Protein AF-A0A820RUT9-F1 (afdb_monomer_lite)

Sequence (73 aa):
MLITIGQAIVLVMTGTNGNPAEIGIGICLLIIIQLSVAGFTILLFDELIEKGYALGYGKILFSAITVCETTLW

pLDDT: mean 72.89, std 8.56, range [53.16, 85.38]

Structure (mmCIF, N/CA/C/O backbone):
data_AF-A0A820RUT9-F1
#
_entry.id   AF-A0A820RUT9-F1
#
loop_
_atom_site.group_PDB
_atom_site.id
_atom_site.type_symbol
_atom_site.label_atom_id
_atom_site.label_alt_id
_atom_site.label_comp_id
_atom_site.label_asym_id
_atom_site.label_entity_id
_atom_site.label_seq_id
_atom_site.pdbx_PDB_ins_code
_atom_site.Cartn_x
_atom_site.Cartn_y
_atom_site.Cartn_z
_atom_site.occupancy
_atom_site.B_iso_or_equiv
_atom_site.auth_seq_id
_atom_site.auth_comp_id
_atom_site.auth_asym_id
_atom_site.auth_atom_id
_atom_site.pdbx_PDB_model_num
ATOM 1 N N . MET A 1 1 ? -8.081 6.233 -3.810 1.00 66.50 1 MET A N 1
ATOM 2 C CA . MET A 1 1 ? -7.750 5.686 -5.148 1.00 66.50 1 MET A CA 1
ATOM 3 C C . MET A 1 1 ? -6.626 6.431 -5.862 1.00 66.50 1 MET A C 1
ATOM 5 O O . MET A 1 1 ? -5.687 5.769 -6.269 1.00 66.50 1 MET A O 1
ATOM 9 N N . LEU A 1 2 ? -6.654 7.765 -6.009 1.00 73.69 2 LEU A N 1
ATOM 10 C CA . LEU A 1 2 ? -5.576 8.478 -6.727 1.00 73.69 2 LEU A CA 1
ATOM 11 C C . LEU A 1 2 ? -4.189 8.277 -6.081 1.00 73.69 2 LEU A C 1
ATOM 13 O O . LEU A 1 2 ? -3.222 7.986 -6.776 1.00 73.69 2 LEU A O 1
ATOM 17 N N . ILE A 1 3 ? -4.111 8.353 -4.746 1.00 78.88 3 ILE A N 1
ATOM 18 C CA . ILE A 1 3 ? -2.868 8.117 -3.989 1.00 78.88 3 ILE A CA 1
ATOM 19 C C . ILE A 1 3 ? -2.395 6.661 -4.126 1.00 78.88 3 ILE A C 1
ATOM 21 O O . ILE A 1 3 ? -1.207 6.427 -4.305 1.00 78.88 3 ILE A O 1
ATOM 25 N N . THR A 1 4 ? -3.306 5.682 -4.084 1.00 77.25 4 THR A N 1
ATOM 26 C CA . THR A 1 4 ? -2.966 4.257 -4.233 1.00 77.25 4 THR A CA 1
ATOM 27 C C . THR A 1 4 ? -2.447 3.932 -5.631 1.00 77.25 4 THR A C 1
ATOM 29 O O .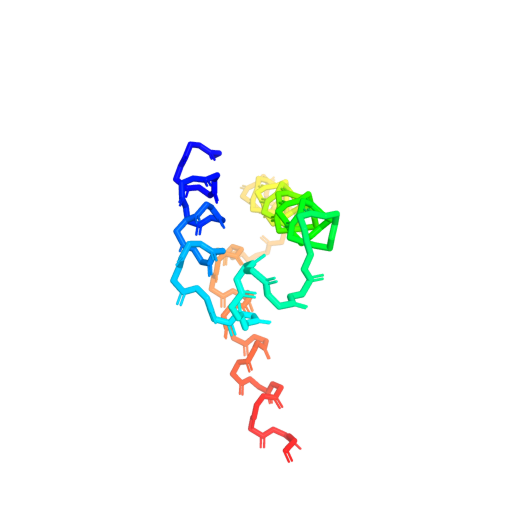 THR A 1 4 ? -1.472 3.201 -5.760 1.00 77.25 4 THR A O 1
ATOM 32 N N . ILE A 1 5 ? -3.034 4.530 -6.671 1.00 77.06 5 ILE A N 1
ATOM 33 C CA . ILE A 1 5 ? -2.552 4.396 -8.052 1.00 77.06 5 ILE A CA 1
ATOM 34 C C . ILE A 1 5 ? -1.189 5.085 -8.211 1.00 77.06 5 ILE A C 1
ATOM 36 O O . ILE A 1 5 ? -0.270 4.498 -8.776 1.00 77.06 5 ILE A O 1
ATOM 40 N N . GLY A 1 6 ? -1.019 6.293 -7.661 1.00 81.94 6 GLY A N 1
ATOM 41 C CA . GLY A 1 6 ? 0.265 6.999 -7.670 1.00 81.94 6 GLY A CA 1
ATOM 42 C C . GLY A 1 6 ? 1.376 6.214 -6.966 1.00 81.94 6 GLY A C 1
ATOM 43 O O . GLY A 1 6 ? 2.472 6.091 -7.502 1.00 81.94 6 GLY A O 1
ATOM 44 N N . GLN A 1 7 ? 1.079 5.612 -5.812 1.00 76.69 7 GLN A N 1
ATOM 45 C CA . GLN A 1 7 ? 2.010 4.740 -5.090 1.00 76.69 7 GLN A CA 1
ATOM 46 C C . GLN A 1 7 ? 2.351 3.473 -5.880 1.00 76.69 7 GLN A C 1
ATOM 48 O O . GLN A 1 7 ? 3.521 3.112 -5.943 1.00 76.69 7 GLN A O 1
ATOM 53 N N . ALA A 1 8 ? 1.377 2.835 -6.535 1.00 72.25 8 ALA A N 1
ATOM 54 C CA . ALA A 1 8 ? 1.628 1.660 -7.371 1.00 72.25 8 ALA A CA 1
ATOM 55 C C . ALA A 1 8 ? 2.556 1.976 -8.559 1.00 72.25 8 ALA A C 1
ATOM 57 O O . ALA A 1 8 ? 3.466 1.201 -8.852 1.00 72.25 8 ALA A O 1
ATOM 58 N N . ILE A 1 9 ? 2.373 3.133 -9.206 1.00 75.19 9 ILE A N 1
ATOM 59 C CA . ILE A 1 9 ? 3.244 3.594 -10.297 1.00 75.19 9 ILE A CA 1
ATOM 60 C C . ILE A 1 9 ? 4.657 3.868 -9.773 1.00 75.19 9 ILE A C 1
ATOM 62 O O . ILE A 1 9 ? 5.628 3.405 -10.367 1.00 75.19 9 ILE A O 1
ATOM 66 N N . VAL A 1 10 ? 4.785 4.573 -8.643 1.00 81.12 10 VAL A N 1
ATOM 67 C CA . VAL A 1 10 ? 6.090 4.877 -8.037 1.00 81.12 10 VAL A CA 1
ATOM 68 C C . VAL A 1 10 ? 6.816 3.597 -7.618 1.00 81.12 10 VAL A C 1
ATOM 70 O O . VAL A 1 10 ? 7.975 3.439 -7.973 1.00 81.12 10 VAL A O 1
ATOM 73 N N . LEU A 1 11 ? 6.148 2.642 -6.962 1.00 75.25 11 LEU A N 1
ATOM 74 C CA . LEU A 1 11 ? 6.739 1.356 -6.556 1.00 75.25 11 LEU A CA 1
ATOM 75 C C . LEU A 1 11 ? 7.333 0.576 -7.735 1.00 75.25 11 LEU A C 1
ATOM 77 O O . LEU A 1 11 ? 8.401 -0.032 -7.609 1.00 75.25 11 LEU A O 1
ATOM 81 N N . VAL A 1 12 ? 6.659 0.626 -8.882 1.00 72.69 12 VAL A N 1
ATOM 82 C CA . VAL A 1 12 ? 7.108 -0.011 -10.122 1.00 72.69 12 VAL A CA 1
ATOM 83 C C . VAL A 1 12 ? 8.255 0.767 -10.765 1.00 72.69 12 VAL A C 1
ATOM 85 O O . VAL A 1 12 ? 9.249 0.165 -11.164 1.00 72.69 12 VAL A O 1
ATOM 88 N N . MET A 1 13 ? 8.174 2.100 -10.809 1.00 69.06 13 MET A N 1
ATOM 89 C CA . MET A 1 13 ? 9.242 2.952 -11.345 1.00 69.06 13 MET A CA 1
ATOM 90 C C . MET A 1 13 ? 10.523 2.909 -10.504 1.00 69.06 13 MET A C 1
ATOM 92 O O . MET A 1 13 ? 11.615 2.966 -11.059 1.00 69.06 13 MET A O 1
ATOM 96 N N . THR A 1 14 ? 10.410 2.781 -9.181 1.00 73.56 14 THR A N 1
ATOM 97 C CA . THR A 1 14 ? 11.549 2.646 -8.261 1.00 73.56 14 THR A CA 1
ATOM 98 C C . THR A 1 14 ? 12.244 1.286 -8.403 1.00 73.56 14 THR A C 1
ATOM 100 O O . THR A 1 14 ? 13.308 1.086 -7.827 1.00 73.56 14 THR A O 1
ATOM 103 N N . GLY A 1 15 ? 11.689 0.348 -9.181 1.00 64.62 15 GLY A N 1
ATOM 104 C CA . GLY A 1 15 ? 12.330 -0.942 -9.437 1.00 64.62 15 GLY A CA 1
ATOM 105 C C . GLY A 1 15 ? 12.430 -1.813 -8.185 1.00 64.62 15 GLY A C 1
ATOM 106 O O . GLY A 1 15 ? 13.286 -2.686 -8.106 1.00 64.62 15 GLY A O 1
ATOM 107 N N . THR A 1 16 ? 11.555 -1.596 -7.197 1.00 62.56 16 THR A N 1
ATOM 108 C CA . THR A 1 16 ? 11.524 -2.384 -5.948 1.00 62.56 16 THR A CA 1
ATOM 109 C C . THR A 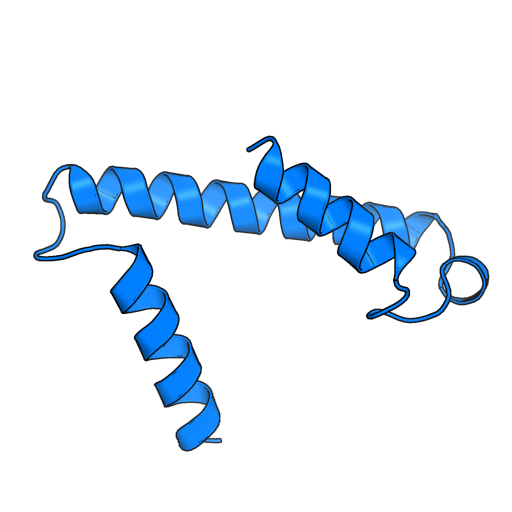1 16 ? 11.239 -3.866 -6.194 1.00 62.56 16 THR A C 1
ATOM 111 O O . THR A 1 16 ? 11.664 -4.712 -5.417 1.00 62.56 16 THR A O 1
ATOM 114 N N . ASN A 1 17 ? 10.575 -4.179 -7.311 1.00 55.94 17 ASN A N 1
ATOM 115 C CA . ASN A 1 17 ? 10.322 -5.541 -7.781 1.00 55.94 17 ASN A CA 1
ATOM 116 C C . ASN A 1 17 ? 11.374 -6.024 -8.810 1.00 55.94 17 ASN A C 1
ATOM 118 O O . ASN A 1 17 ? 11.229 -7.120 -9.339 1.00 55.94 17 ASN A O 1
ATOM 122 N N . GLY A 1 18 ? 12.423 -5.219 -9.051 1.00 59.50 18 GLY A N 1
ATOM 123 C CA . GLY A 1 18 ? 13.539 -5.366 -9.999 1.00 59.50 18 GLY A CA 1
ATOM 124 C C . GLY A 1 18 ? 13.416 -4.443 -11.230 1.00 59.50 18 GLY A C 1
ATOM 125 O O . GLY A 1 18 ? 12.416 -3.740 -11.403 1.00 59.50 18 GLY A O 1
ATOM 126 N N . ASN A 1 19 ? 14.452 -4.388 -12.074 1.00 57.75 19 ASN A N 1
ATOM 127 C CA . ASN A 1 19 ? 14.528 -3.405 -13.157 1.00 57.75 19 ASN A CA 1
ATOM 128 C C . ASN A 1 19 ? 13.393 -3.634 -14.185 1.00 57.75 19 ASN A C 1
ATOM 130 O O . ASN A 1 19 ? 13.294 -4.732 -14.739 1.00 57.75 19 ASN A O 1
ATOM 134 N N . PRO A 1 20 ? 12.565 -2.622 -14.523 1.00 55.44 20 PRO A N 1
ATOM 135 C CA . PRO A 1 20 ? 11.456 -2.780 -15.477 1.00 55.44 20 PRO A CA 1
ATOM 136 C C . PRO A 1 20 ? 11.913 -3.229 -16.878 1.00 55.44 20 PRO A C 1
ATOM 138 O O . PRO A 1 20 ? 11.120 -3.765 -17.651 1.00 55.44 20 PRO A O 1
ATOM 141 N N . ALA A 1 21 ? 13.201 -3.056 -17.188 1.00 59.19 21 ALA A N 1
ATOM 142 C CA . ALA A 1 21 ? 13.843 -3.547 -18.404 1.00 59.19 21 ALA A CA 1
ATOM 143 C C . ALA A 1 21 ? 14.201 -5.050 -18.373 1.00 59.19 21 ALA A C 1
ATOM 145 O O . ALA A 1 21 ? 14.297 -5.657 -19.434 1.00 59.19 21 ALA A O 1
ATOM 146 N N . GLU A 1 22 ? 14.381 -5.660 -17.196 1.00 60.38 22 GLU A N 1
ATOM 147 C CA . GLU A 1 22 ? 14.810 -7.064 -17.046 1.00 60.38 22 GLU A CA 1
ATOM 148 C C . GLU A 1 22 ? 13.636 -8.023 -16.805 1.00 60.38 22 GLU A C 1
ATOM 150 O O . GLU A 1 22 ? 13.657 -9.160 -17.265 1.00 60.38 22 GLU A O 1
ATOM 155 N N . ILE A 1 23 ? 12.582 -7.561 -16.127 1.00 63.28 23 ILE A N 1
ATOM 156 C CA . ILE A 1 23 ? 11.415 -8.387 -15.758 1.00 63.28 23 ILE A CA 1
ATOM 157 C C . ILE A 1 23 ? 10.363 -8.405 -16.878 1.00 63.28 23 ILE A C 1
ATOM 159 O O . ILE A 1 23 ? 9.490 -9.265 -16.925 1.00 63.28 23 ILE A 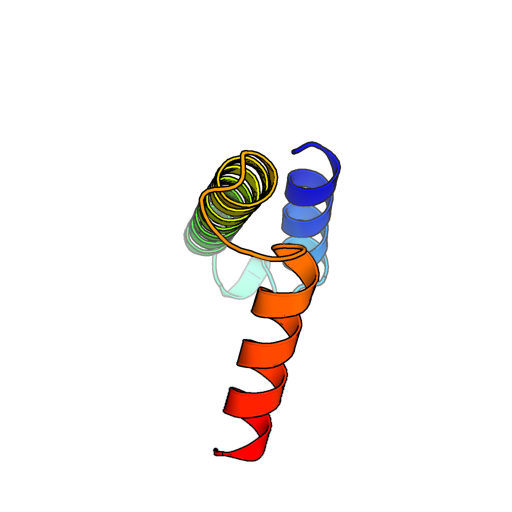O 1
ATOM 163 N N . GLY A 1 24 ? 10.449 -7.462 -17.817 1.00 68.75 24 GLY A N 1
ATOM 164 C CA . GLY A 1 24 ? 9.516 -7.335 -18.928 1.00 68.75 24 GLY A CA 1
ATOM 165 C C . GLY A 1 24 ? 8.244 -6.560 -18.569 1.00 68.75 24 GLY A C 1
ATOM 166 O O . GLY A 1 24 ? 7.649 -6.696 -17.497 1.00 68.75 24 GLY A O 1
ATOM 167 N N . ILE A 1 25 ? 7.789 -5.756 -19.533 1.00 68.88 25 ILE A N 1
ATOM 168 C CA . ILE A 1 25 ? 6.635 -4.850 -19.403 1.00 68.88 25 ILE A CA 1
ATOM 169 C C . ILE A 1 25 ? 5.354 -5.604 -19.001 1.00 68.88 25 ILE A C 1
ATOM 171 O O . ILE A 1 25 ? 4.540 -5.070 -18.251 1.00 68.88 25 ILE A O 1
ATOM 175 N N . GLY A 1 26 ? 5.193 -6.858 -19.441 1.00 73.31 26 GLY A N 1
ATOM 176 C CA . GLY A 1 26 ? 4.020 -7.678 -19.126 1.00 73.31 26 GLY A CA 1
ATOM 177 C C . GLY A 1 26 ? 3.874 -8.006 -17.636 1.00 73.31 26 GLY A C 1
ATOM 178 O O . GLY A 1 26 ? 2.780 -7.888 -17.089 1.00 73.31 26 GLY A O 1
ATOM 179 N N . ILE A 1 27 ? 4.969 -8.357 -16.957 1.00 76.56 27 ILE A N 1
ATOM 180 C CA . ILE A 1 27 ? 4.953 -8.682 -15.521 1.00 76.56 27 ILE A CA 1
ATOM 181 C C . ILE A 1 27 ? 4.829 -7.404 -14.685 1.00 76.56 27 ILE A C 1
ATOM 183 O O . ILE A 1 27 ? 4.064 -7.368 -13.724 1.00 76.56 27 ILE A O 1
ATOM 187 N N . CYS A 1 28 ? 5.487 -6.322 -15.108 1.00 74.06 28 CYS A N 1
ATOM 188 C CA . CYS A 1 28 ? 5.304 -4.995 -14.516 1.00 74.06 28 CYS A CA 1
ATOM 189 C C . CYS A 1 28 ? 3.825 -4.567 -14.508 1.00 74.06 28 CYS A C 1
ATOM 191 O O . CYS A 1 28 ? 3.303 -4.119 -13.488 1.00 74.06 28 CYS A O 1
ATOM 193 N N . LEU A 1 29 ? 3.128 -4.758 -15.632 1.00 74.75 29 LEU A N 1
ATOM 194 C CA . LEU A 1 29 ? 1.713 -4.416 -15.771 1.00 74.75 29 LEU A CA 1
ATOM 195 C C . LEU A 1 29 ? 0.814 -5.313 -14.901 1.00 74.75 29 LEU A C 1
ATOM 197 O O . LEU A 1 29 ? -0.123 -4.815 -14.276 1.00 74.75 29 LEU A O 1
ATOM 201 N N . LEU A 1 30 ? 1.132 -6.607 -14.786 1.00 80.00 30 LEU A N 1
ATOM 202 C CA . LEU A 1 30 ? 0.440 -7.536 -13.882 1.00 80.00 30 LEU A CA 1
ATOM 203 C C . LEU A 1 30 ? 0.567 -7.119 -12.405 1.00 80.00 30 LEU A C 1
ATOM 205 O O . LEU A 1 30 ? -0.432 -7.141 -11.685 1.00 80.00 30 LEU A O 1
ATOM 209 N N . ILE A 1 31 ? 1.752 -6.683 -11.963 1.00 81.25 31 ILE A N 1
ATOM 210 C CA . ILE A 1 31 ? 1.992 -6.215 -10.585 1.00 81.25 31 ILE A CA 1
ATOM 211 C C . ILE A 1 31 ? 1.182 -4.946 -10.285 1.00 81.25 31 ILE A C 1
ATOM 213 O O . ILE A 1 31 ? 0.551 -4.856 -9.232 1.00 81.25 31 ILE A O 1
ATOM 217 N N . ILE A 1 32 ? 1.125 -3.989 -11.219 1.00 81.00 32 ILE A N 1
ATOM 218 C CA . ILE A 1 32 ? 0.310 -2.768 -11.067 1.00 81.00 32 ILE A CA 1
ATOM 219 C C . ILE A 1 32 ? -1.170 -3.117 -10.872 1.00 81.00 32 ILE A C 1
ATOM 221 O O . ILE A 1 32 ? -1.841 -2.539 -10.010 1.00 81.00 32 ILE A O 1
ATOM 225 N N . ILE A 1 33 ? -1.684 -4.067 -11.660 1.00 81.69 33 ILE A N 1
ATOM 226 C CA . ILE A 1 33 ? -3.076 -4.519 -11.563 1.00 81.69 33 ILE A CA 1
ATOM 227 C C . ILE A 1 33 ? -3.324 -5.186 -10.209 1.00 81.69 33 ILE A C 1
ATOM 229 O O . ILE A 1 33 ? -4.299 -4.847 -9.541 1.00 81.69 33 ILE A O 1
ATOM 233 N N . GLN A 1 34 ? -2.437 -6.079 -9.766 1.00 81.44 34 GLN A N 1
ATOM 234 C CA . GLN A 1 34 ? -2.571 -6.728 -8.461 1.00 81.44 34 GLN A CA 1
ATOM 235 C C . GLN A 1 34 ? -2.548 -5.722 -7.303 1.00 81.44 34 GLN A C 1
ATOM 237 O O . GLN A 1 34 ? -3.437 -5.768 -6.452 1.00 81.44 34 GLN A O 1
ATOM 242 N N . LEU A 1 35 ? -1.609 -4.766 -7.294 1.00 81.19 35 LEU A N 1
ATOM 243 C CA . LEU A 1 35 ? -1.567 -3.706 -6.277 1.00 81.19 35 LEU A CA 1
ATOM 244 C C . LEU A 1 35 ? -2.841 -2.852 -6.287 1.00 81.19 35 LEU A C 1
ATOM 246 O O . LEU A 1 35 ? -3.336 -2.458 -5.231 1.00 81.19 35 LEU A O 1
ATOM 250 N N . SER A 1 36 ? -3.399 -2.588 -7.469 1.00 80.88 36 SER A N 1
ATOM 251 C CA . SER A 1 36 ? -4.642 -1.824 -7.604 1.00 80.88 36 SER A CA 1
ATOM 252 C C . SER A 1 36 ? -5.844 -2.580 -7.027 1.00 80.88 36 SER A C 1
ATOM 254 O O . SER A 1 36 ? -6.657 -1.984 -6.320 1.00 80.88 36 SER A O 1
ATOM 256 N N . VAL A 1 37 ? -5.935 -3.894 -7.263 1.00 82.75 37 VAL A N 1
ATOM 257 C CA . VAL A 1 37 ? -6.995 -4.761 -6.712 1.00 82.75 37 VAL A CA 1
ATOM 258 C C . VAL A 1 37 ? -6.864 -4.915 -5.193 1.00 82.75 37 VAL A C 1
ATOM 260 O O . VAL A 1 37 ? -7.865 -4.827 -4.477 1.00 82.75 37 VAL A O 1
ATOM 263 N N . ALA A 1 38 ? -5.641 -5.075 -4.680 1.00 82.31 38 ALA A N 1
ATOM 264 C CA . ALA A 1 38 ? -5.371 -5.116 -3.243 1.00 82.31 38 ALA A CA 1
ATOM 265 C C . ALA A 1 38 ? -5.754 -3.789 -2.564 1.00 82.31 38 ALA A C 1
ATOM 267 O O . ALA A 1 38 ? -6.465 -3.781 -1.559 1.00 82.31 38 ALA A O 1
ATOM 268 N N . GLY A 1 39 ? -5.374 -2.655 -3.164 1.00 82.56 39 GLY A N 1
ATOM 269 C CA . GLY A 1 39 ? -5.742 -1.328 -2.674 1.00 82.56 39 GLY A CA 1
ATOM 270 C C . GLY A 1 39 ? -7.253 -1.074 -2.678 1.00 82.56 39 GLY A C 1
ATOM 271 O O . GLY A 1 39 ? -7.760 -0.415 -1.773 1.00 82.56 39 GLY A O 1
ATOM 272 N N . PHE A 1 40 ? -7.982 -1.606 -3.664 1.00 82.31 40 PHE A N 1
ATOM 273 C CA . PHE A 1 40 ? -9.443 -1.515 -3.720 1.00 82.31 40 PHE A CA 1
ATOM 274 C C . PHE A 1 40 ? -10.119 -2.370 -2.639 1.00 82.31 40 PHE A C 1
ATOM 276 O O . PHE A 1 40 ? -11.036 -1.898 -1.970 1.00 82.31 40 PHE A O 1
ATOM 283 N N . THR A 1 41 ? -9.622 -3.590 -2.413 1.00 83.25 41 THR A N 1
ATOM 284 C CA . THR A 1 41 ? -10.125 -4.495 -1.364 1.00 83.25 41 THR A CA 1
ATO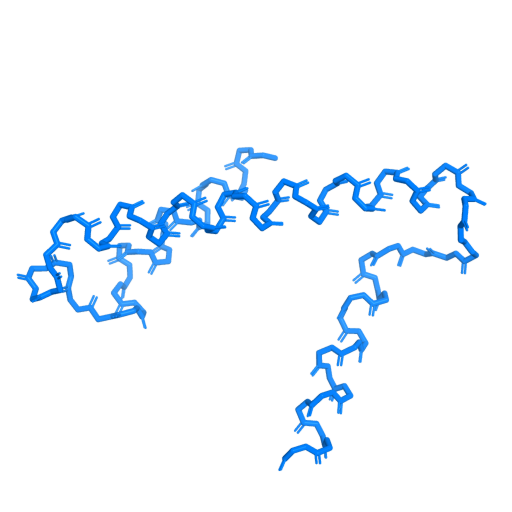M 285 C C . THR A 1 41 ? -9.970 -3.888 0.029 1.00 83.25 41 THR A C 1
ATOM 287 O O . THR A 1 41 ? -10.924 -3.895 0.803 1.00 83.25 41 THR A O 1
ATOM 290 N N . ILE A 1 42 ? -8.801 -3.314 0.338 1.00 80.31 42 ILE A N 1
ATOM 291 C CA . ILE A 1 42 ? -8.550 -2.668 1.637 1.00 80.31 42 ILE A CA 1
ATOM 292 C C . ILE A 1 42 ? -9.476 -1.463 1.842 1.00 80.31 42 ILE A C 1
ATOM 294 O O . ILE A 1 42 ? -9.991 -1.278 2.938 1.00 80.31 42 ILE A O 1
ATOM 298 N N . LEU A 1 43 ? -9.734 -0.671 0.796 1.00 81.50 43 LEU A N 1
ATOM 299 C CA . LEU A 1 43 ? -10.663 0.465 0.855 1.00 81.50 43 LEU A CA 1
ATOM 300 C C . LEU A 1 43 ? -12.100 0.029 1.168 1.00 81.50 43 LEU A C 1
ATOM 302 O O . LEU A 1 43 ? -12.745 0.614 2.030 1.00 81.50 43 LEU A O 1
ATOM 306 N N . LEU A 1 44 ? -12.578 -1.025 0.504 1.00 79.19 44 LEU A N 1
ATOM 307 C CA . LEU A 1 44 ? -13.893 -1.614 0.769 1.00 79.19 44 LEU A CA 1
ATOM 308 C C . LEU A 1 44 ? -14.001 -2.166 2.194 1.00 79.19 44 LEU A C 1
ATOM 310 O O . LEU A 1 44 ? -15.030 -2.003 2.844 1.00 79.19 44 LEU A O 1
ATOM 314 N N . PHE A 1 45 ? -12.940 -2.806 2.689 1.00 76.06 45 PHE A N 1
ATOM 315 C CA . PHE A 1 45 ? -12.876 -3.280 4.071 1.00 76.06 45 PHE A CA 1
ATOM 316 C C . PHE A 1 45 ? -12.892 -2.129 5.083 1.00 76.06 45 PHE A C 1
ATOM 318 O O . PHE A 1 45 ? -13.562 -2.243 6.105 1.00 76.06 45 PHE A O 1
ATOM 325 N N . ASP A 1 46 ? -12.206 -1.022 4.795 1.00 75.62 46 ASP A N 1
ATOM 326 C CA . ASP A 1 46 ? -12.221 0.183 5.631 1.00 75.62 46 ASP A CA 1
ATOM 327 C C . ASP A 1 46 ? -13.648 0.745 5.746 1.00 75.62 46 ASP A C 1
ATOM 329 O O . ASP A 1 46 ? -14.140 0.939 6.856 1.00 75.62 46 ASP A O 1
ATOM 333 N N . GLU A 1 47 ? -14.363 0.872 4.620 1.00 75.19 47 GLU A N 1
ATOM 334 C CA . GLU A 1 47 ? -15.757 1.338 4.600 1.00 75.19 47 GLU A CA 1
ATOM 335 C C . GLU A 1 47 ? -16.727 0.371 5.307 1.00 75.19 47 GLU A C 1
ATOM 337 O O . GLU A 1 47 ? -17.646 0.810 6.003 1.00 75.19 47 GLU A O 1
ATOM 342 N N . LEU A 1 48 ? -16.546 -0.949 5.163 1.00 71.75 48 LEU A N 1
ATOM 343 C CA . LEU A 1 48 ? -17.371 -1.957 5.849 1.00 71.75 48 LEU A CA 1
ATOM 344 C C . LEU A 1 48 ? -17.189 -1.913 7.372 1.00 71.75 48 LEU A C 1
ATOM 346 O O . LEU A 1 48 ? -18.163 -2.040 8.119 1.00 71.75 48 LEU A O 1
ATOM 350 N N . ILE A 1 49 ? -15.951 -1.720 7.829 1.00 68.75 49 ILE A N 1
ATOM 351 C CA . ILE A 1 49 ? -15.613 -1.627 9.248 1.00 68.75 49 ILE A CA 1
ATOM 352 C C . ILE A 1 49 ? -16.103 -0.294 9.834 1.00 68.75 49 ILE A C 1
ATOM 354 O O . ILE A 1 49 ? -16.710 -0.294 10.906 1.00 68.75 49 ILE A O 1
ATOM 358 N N . GLU A 1 50 ? -15.941 0.824 9.119 1.00 65.69 50 GLU A N 1
ATOM 359 C CA . GLU A 1 50 ? -16.470 2.132 9.538 1.00 65.69 50 GLU A CA 1
ATOM 360 C C . GLU A 1 50 ? -17.998 2.149 9.646 1.00 65.69 50 GLU A C 1
ATOM 362 O O . GLU A 1 50 ? -18.545 2.822 10.520 1.00 65.69 50 GLU A O 1
ATOM 367 N N . LYS A 1 51 ? -18.709 1.363 8.825 1.00 68.12 51 LYS A N 1
ATOM 368 C CA . LYS A 1 51 ? -20.167 1.193 8.949 1.00 68.12 51 LYS A CA 1
ATOM 369 C C . LYS A 1 51 ? -20.608 0.319 10.129 1.00 68.12 51 LYS A C 1
ATOM 371 O O . LYS A 1 51 ? -21.799 0.043 10.263 1.00 68.12 51 LYS A O 1
ATOM 376 N N . GLY A 1 52 ? -19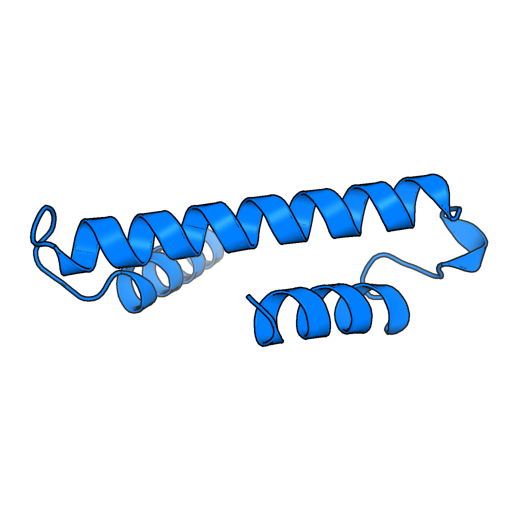.686 -0.060 11.015 1.00 62.97 52 GLY A N 1
ATOM 377 C CA . GLY A 1 52 ? -19.998 -0.621 12.330 1.00 62.97 52 GLY A CA 1
ATOM 378 C C . GLY A 1 52 ? -20.132 -2.141 12.370 1.00 62.97 52 GLY A C 1
ATOM 379 O O . GLY A 1 52 ? -20.550 -2.677 13.393 1.00 62.97 52 GLY A O 1
ATOM 380 N N . TYR A 1 53 ? -19.754 -2.853 11.301 1.00 57.50 53 TYR A N 1
ATOM 381 C CA . TYR A 1 53 ? -19.698 -4.322 11.315 1.00 57.50 53 TYR A CA 1
ATOM 382 C C . TYR A 1 53 ? -18.511 -4.874 12.133 1.00 57.50 53 TYR A C 1
ATOM 384 O O . TYR A 1 53 ? -18.467 -6.073 12.403 1.00 57.50 53 TYR A O 1
ATOM 392 N N . ALA A 1 54 ? -17.581 -4.018 12.581 1.00 53.16 54 ALA A N 1
ATOM 393 C CA . ALA A 1 54 ? -16.527 -4.354 13.538 1.00 53.16 54 ALA A CA 1
ATOM 394 C C . ALA A 1 54 ? -16.223 -3.166 14.477 1.00 53.16 54 ALA A C 1
ATOM 396 O O . ALA A 1 54 ? -16.255 -2.007 14.069 1.00 53.16 54 ALA A O 1
ATOM 397 N N . LEU A 1 55 ? -15.930 -3.447 15.752 1.00 53.69 55 LEU A N 1
ATOM 398 C CA . LEU A 1 55 ? -15.565 -2.453 16.772 1.00 53.69 55 LEU A CA 1
ATOM 399 C C . LEU A 1 55 ? -14.121 -1.953 16.552 1.00 53.69 55 LEU A C 1
ATOM 401 O O . LEU A 1 55 ? -13.194 -2.462 17.177 1.00 53.69 55 LEU A O 1
ATOM 405 N N . GLY A 1 56 ? -13.914 -0.959 15.683 1.00 60.59 56 GLY A N 1
ATOM 406 C CA . GLY A 1 56 ? -12.661 -0.184 15.633 1.00 60.59 56 GLY A CA 1
ATOM 407 C C . GLY A 1 56 ? -12.075 0.079 14.242 1.00 60.59 56 GLY A C 1
ATOM 408 O O . GLY A 1 56 ? -12.426 -0.571 13.272 1.00 60.59 56 GLY A O 1
ATOM 409 N N . TYR A 1 57 ? -11.164 1.055 14.167 1.00 61.75 57 TYR A N 1
ATOM 410 C CA . TYR A 1 57 ? -10.541 1.607 12.954 1.00 61.75 57 TYR A CA 1
ATOM 411 C C . TYR A 1 57 ? -9.843 0.544 12.072 1.00 61.75 57 TYR A C 1
ATOM 413 O O . TYR A 1 57 ? -8.776 0.038 12.434 1.00 61.75 57 TYR A O 1
ATOM 421 N N . GLY A 1 58 ? -10.393 0.257 10.884 1.00 65.38 58 GLY A N 1
ATOM 422 C CA . GLY A 1 58 ? -9.904 -0.782 9.959 1.00 65.38 58 GLY A CA 1
ATOM 423 C C . GLY A 1 58 ? -8.417 -0.670 9.589 1.00 65.38 58 GLY A C 1
ATOM 424 O O . GLY A 1 58 ? -7.714 -1.679 9.501 1.00 65.38 58 GLY A O 1
ATOM 425 N N . LYS A 1 59 ? -7.889 0.555 9.491 1.00 66.50 59 LYS A N 1
ATOM 426 C CA . LYS A 1 59 ? -6.465 0.816 9.192 1.00 66.50 59 LYS A CA 1
ATOM 427 C C . LYS A 1 59 ? -5.497 0.331 10.276 1.00 66.50 59 LYS A C 1
ATOM 429 O O . LYS A 1 59 ? -4.403 -0.124 9.954 1.00 66.50 59 LYS A O 1
ATOM 434 N N . ILE A 1 60 ? -5.883 0.412 11.551 1.00 69.88 60 ILE A N 1
ATOM 435 C CA . ILE A 1 60 ? -5.030 -0.006 12.679 1.00 69.88 60 ILE A CA 1
ATOM 436 C C . ILE A 1 60 ? -5.000 -1.532 12.791 1.00 69.88 60 ILE A C 1
ATOM 438 O O . ILE A 1 60 ? -3.949 -2.102 13.084 1.00 69.88 60 ILE A O 1
ATOM 442 N N . LEU A 1 61 ? -6.120 -2.198 12.492 1.00 71.50 61 LEU A N 1
ATOM 443 C CA . LEU A 1 61 ? -6.204 -3.657 12.510 1.00 71.50 61 LEU A CA 1
ATOM 444 C C . LEU A 1 61 ? -5.253 -4.287 11.485 1.00 71.50 61 LEU A C 1
ATOM 446 O O . LEU A 1 61 ? -4.508 -5.204 11.822 1.00 71.50 61 LEU A O 1
ATOM 450 N N . PHE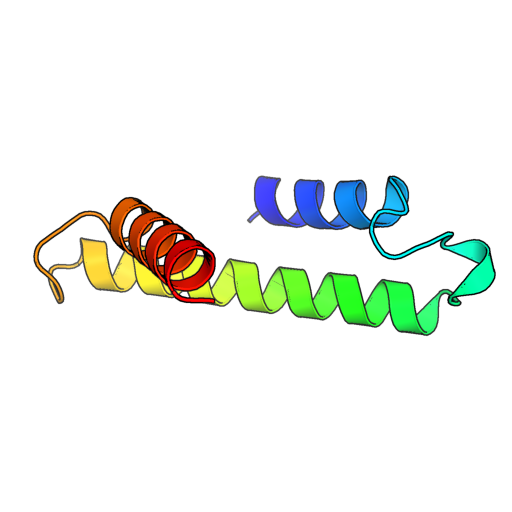 A 1 62 ? -5.227 -3.763 10.258 1.00 74.69 62 PHE A N 1
ATOM 451 C CA . PHE A 1 62 ? -4.349 -4.284 9.210 1.00 74.69 62 PHE A CA 1
ATOM 452 C C . PHE A 1 62 ? -2.862 -4.098 9.557 1.00 74.69 62 PHE A C 1
ATOM 454 O O . PHE A 1 62 ? -2.076 -5.032 9.428 1.00 74.69 62 PHE A O 1
ATOM 461 N N . SER A 1 63 ? -2.487 -2.934 10.101 1.00 76.75 63 SER A N 1
ATOM 462 C CA . SER A 1 63 ? -1.115 -2.691 10.568 1.00 76.75 63 SER A CA 1
ATOM 463 C C . SER A 1 63 ? -0.708 -3.619 11.719 1.00 76.75 63 SER A C 1
ATOM 465 O O . SER A 1 63 ? 0.451 -4.024 11.791 1.00 76.75 63 SER A O 1
ATOM 467 N N . ALA A 1 64 ? -1.633 -3.954 12.623 1.00 78.38 64 ALA A N 1
ATOM 468 C CA . ALA A 1 64 ? -1.359 -4.849 13.744 1.00 78.38 64 ALA A CA 1
ATOM 469 C C . ALA A 1 64 ? -1.118 -6.297 13.287 1.00 78.38 64 ALA A C 1
ATOM 471 O O . ALA A 1 64 ? -0.221 -6.959 13.806 1.00 78.38 64 ALA A O 1
ATOM 472 N N . ILE A 1 65 ? -1.876 -6.772 12.292 1.00 80.94 65 ILE A N 1
ATOM 473 C CA . ILE A 1 65 ? -1.726 -8.126 11.737 1.00 80.94 65 ILE A CA 1
ATOM 474 C C . ILE A 1 65 ? -0.344 -8.294 11.097 1.00 80.94 65 ILE A C 1
ATOM 476 O O . ILE A 1 65 ? 0.346 -9.258 11.409 1.00 80.94 65 ILE A O 1
ATOM 480 N N . THR A 1 66 ? 0.105 -7.330 10.287 1.00 84.31 66 THR A N 1
ATOM 481 C CA . THR A 1 66 ? 1.425 -7.384 9.633 1.00 84.31 66 THR A CA 1
ATOM 482 C C . THR A 1 66 ? 2.588 -7.386 10.633 1.00 84.31 66 THR A C 1
ATOM 484 O O . THR A 1 66 ? 3.568 -8.110 10.453 1.00 84.31 66 THR A O 1
ATOM 487 N N . VAL A 1 67 ? 2.492 -6.606 11.717 1.00 83.50 67 VAL A N 1
ATOM 488 C CA . VAL A 1 67 ? 3.499 -6.621 12.796 1.00 83.50 67 VAL A CA 1
ATOM 489 C C . VAL A 1 67 ? 3.519 -7.973 13.513 1.00 83.50 67 VAL A C 1
ATOM 491 O O . VAL A 1 67 ? 4.593 -8.493 13.818 1.00 83.50 67 VAL A O 1
ATOM 494 N N . CYS A 1 68 ? 2.347 -8.559 13.765 1.00 79.62 68 CYS A N 1
ATOM 495 C CA . CYS A 1 68 ? 2.240 -9.863 14.411 1.00 79.62 68 CYS A CA 1
ATOM 496 C C . CYS A 1 68 ? 2.819 -10.978 13.526 1.00 79.62 68 CYS A C 1
ATOM 498 O O . CYS A 1 68 ? 3.600 -11.791 14.008 1.00 79.62 68 CYS A O 1
ATOM 500 N N . GLU A 1 69 ? 2.520 -10.953 12.226 1.00 85.38 69 GLU A N 1
ATOM 501 C CA . GLU A 1 69 ? 3.076 -11.874 11.230 1.00 85.38 69 GLU A CA 1
ATOM 502 C C . GLU A 1 69 ? 4.611 -11.812 11.184 1.00 85.38 69 GLU A C 1
ATOM 504 O O . GLU A 1 69 ? 5.265 -12.842 11.304 1.00 85.38 69 GLU A O 1
ATOM 509 N N . THR A 1 70 ? 5.190 -10.608 11.119 1.00 81.81 70 THR A N 1
ATOM 510 C CA . THR A 1 70 ? 6.656 -10.411 11.068 1.00 81.81 70 THR A CA 1
ATOM 511 C C . THR A 1 70 ? 7.361 -10.820 12.364 1.00 81.81 70 THR A C 1
ATOM 513 O O . THR A 1 70 ? 8.542 -11.133 12.354 1.00 81.81 70 THR A O 1
ATOM 516 N N . THR A 1 71 ? 6.666 -10.775 13.503 1.00 76.75 71 THR A N 1
ATOM 517 C CA . THR A 1 71 ? 7.245 -11.173 14.798 1.00 76.75 71 THR A CA 1
ATOM 518 C C . THR A 1 71 ? 7.182 -12.687 15.009 1.00 76.75 71 THR A C 1
ATOM 520 O O . THR A 1 71 ? 7.993 -13.241 15.748 1.00 76.75 71 THR A O 1
ATOM 523 N N . LEU A 1 72 ? 6.184 -13.351 14.416 1.00 76.56 72 LEU A N 1
ATOM 524 C CA . LEU A 1 72 ? 5.968 -14.793 14.554 1.00 76.56 72 LEU A CA 1
ATOM 525 C C . LEU A 1 72 ? 6.797 -15.632 13.577 1.00 76.56 72 LEU A C 1
ATOM 527 O O . LEU A 1 72 ? 7.013 -16.812 13.860 1.00 76.56 72 LEU A O 1
ATOM 531 N N . TRP A 1 73 ? 7.213 -15.057 12.450 1.00 70.75 73 TRP A N 1
ATOM 532 C CA . TRP A 1 73 ? 8.053 -15.708 11.445 1.00 70.75 73 TRP A CA 1
ATOM 533 C C . TRP A 1 73 ? 9.526 -15.338 11.623 1.00 70.75 73 TRP A C 1
ATOM 535 O O . TRP A 1 73 ? 10.355 -16.276 11.659 1.00 70.75 73 TRP A O 1
#

Radius of gyration: 15.28 Å; chains: 1; bounding box: 35×24×36 Å

Foldseek 3Di:
DVVQLVVLVVCLVVQVVHDCVPVDPVVSVVSSVVSVVVVVVLVVQQVVVVVPPHPDGSVVVVVVVVVVVVVVD

Secondary structure (DSSP, 8-state):
-HHHHHHHHHHHHTTTTS-TTTS-HHHHHHHHHHHHHHHHHHHHHHHHIIIIISSS-HHHHHHHHHHHHHHH-